Protein AF-A0A2E3W1J9-F1 (afdb_monomer_lite)

pLDDT: mean 79.52, std 17.75, range [41.16, 97.5]

Foldseek 3Di:
DDDDDDDPPPPPPPQPFDKWWWQDPVRDIATWIDRPPKIWGPQPPPVVSPFDFDPDQDDDPPDDSLQSRLVNRVWHWDFIDIVPDPGTFIWTDDPSTIIGSVSSVVSNVVVD

Secondary structure (DSSP, 8-state):
-----------------EEEEEE-TTS-EEEEEEETTEEEEGGGSSGGGT-PPPSS----TTS-HHHHHHHHTT-EEEEEEETT-SSEEEEEEETTEEEEHHHHHHHHHHH-

Sequence (112 aa):
MKWLKTFFILTLSAYKAFGGNLTLPDAKMVTIKVEGNKIFTKECKAPSNCFDFPKELKFYSYQSPLFSLCYQSGGTPKFVKIDGKKHKIEFCFKNNKGVDLETLMKAYKAYK

Structure (mmCIF, N/CA/C/O backbone):
data_AF-A0A2E3W1J9-F1
#
_entry.id   AF-A0A2E3W1J9-F1
#
loop_
_atom_site.group_PDB
_atom_site.id
_atom_site.type_symbol
_atom_site.label_atom_id
_atom_site.label_alt_id
_atom_site.label_comp_id
_atom_site.label_asym_id
_atom_site.label_entity_id
_atom_site.label_seq_id
_atom_site.pdbx_PDB_ins_code
_atom_site.Cartn_x
_atom_site.Cartn_y
_atom_site.Cartn_z
_atom_site.occupancy
_atom_site.B_iso_or_equiv
_atom_site.auth_seq_id
_atom_site.auth_comp_id
_atom_site.auth_asym_id
_atom_site.auth_atom_id
_atom_site.pdbx_PDB_model_num
ATOM 1 N N . MET A 1 1 ? -44.255 -44.144 6.333 1.00 41.16 1 MET A N 1
ATOM 2 C CA . MET A 1 1 ? -43.358 -43.607 5.284 1.00 41.16 1 MET A CA 1
ATOM 3 C C . MET A 1 1 ? -42.973 -42.183 5.662 1.00 41.16 1 MET A C 1
ATOM 5 O O . MET A 1 1 ? -43.852 -41.375 5.923 1.00 41.16 1 MET A O 1
ATOM 9 N N . LYS A 1 2 ? -41.668 -41.934 5.818 1.00 41.81 2 LYS A N 1
ATOM 10 C CA . LYS A 1 2 ? -41.060 -40.682 6.296 1.00 41.81 2 LYS A CA 1
ATOM 11 C C . LYS A 1 2 ? -41.161 -39.600 5.215 1.00 41.81 2 LYS A C 1
ATOM 13 O O . LYS A 1 2 ? -40.651 -39.816 4.124 1.00 41.81 2 LYS A O 1
ATOM 18 N N . TRP A 1 3 ? -41.750 -38.447 5.521 1.00 42.97 3 TRP A N 1
ATOM 19 C CA . TRP A 1 3 ? -41.624 -37.237 4.700 1.00 42.97 3 TRP A CA 1
ATOM 20 C C . TRP A 1 3 ? -40.919 -36.167 5.531 1.00 42.97 3 TRP A C 1
ATOM 22 O O . TRP A 1 3 ? -41.526 -35.466 6.338 1.00 42.97 3 TRP A O 1
ATOM 32 N N . LEU A 1 4 ? -39.596 -36.118 5.379 1.00 45.81 4 LEU A N 1
ATOM 33 C CA . LEU A 1 4 ? -38.731 -35.110 5.977 1.00 45.81 4 LEU A CA 1
ATOM 34 C C . LEU A 1 4 ? -38.882 -33.825 5.148 1.00 45.81 4 LEU A C 1
ATOM 36 O O . LEU A 1 4 ? -38.495 -33.788 3.983 1.00 45.81 4 LEU A O 1
ATOM 40 N N . LYS A 1 5 ? -39.479 -32.781 5.730 1.00 49.28 5 LYS A N 1
ATOM 41 C CA . LYS A 1 5 ? -39.513 -31.441 5.132 1.00 49.28 5 LYS A CA 1
ATOM 42 C C . LYS A 1 5 ? -38.133 -30.806 5.304 1.00 49.28 5 LYS A C 1
ATOM 44 O O . LYS A 1 5 ? -37.777 -30.389 6.403 1.00 49.28 5 LYS A O 1
ATOM 49 N N . THR A 1 6 ? -37.349 -30.761 4.234 1.00 55.62 6 THR A N 1
ATOM 50 C CA . THR A 1 6 ? -36.034 -30.113 4.216 1.00 55.62 6 THR A CA 1
ATOM 51 C C . THR A 1 6 ? -36.207 -28.597 4.311 1.00 55.62 6 THR A C 1
ATOM 53 O O . THR A 1 6 ? -36.651 -27.947 3.368 1.00 55.62 6 THR A O 1
ATOM 56 N N . PHE A 1 7 ? -35.872 -28.036 5.472 1.00 51.69 7 PHE A N 1
ATOM 57 C CA . PHE A 1 7 ? -35.746 -26.599 5.702 1.00 51.69 7 PHE A CA 1
ATOM 58 C C . PHE A 1 7 ? -34.486 -26.089 4.990 1.00 51.69 7 PHE A C 1
ATOM 60 O O . PHE A 1 7 ? -33.367 -26.344 5.431 1.00 51.69 7 PHE A O 1
ATOM 67 N N . PHE A 1 8 ? -34.658 -25.369 3.883 1.00 45.56 8 PHE A N 1
ATOM 68 C CA . PHE A 1 8 ? -33.572 -24.648 3.220 1.00 45.56 8 PHE A CA 1
ATOM 69 C C . PHE A 1 8 ? -33.406 -23.290 3.917 1.00 45.56 8 PHE A C 1
ATOM 71 O O . PHE A 1 8 ? -34.027 -22.297 3.543 1.00 45.56 8 PHE A O 1
ATOM 78 N N . ILE A 1 9 ? -32.613 -23.247 4.991 1.00 53.50 9 ILE A N 1
ATOM 79 C CA . ILE A 1 9 ? -32.230 -21.983 5.631 1.00 53.50 9 ILE A CA 1
ATOM 80 C C . ILE A 1 9 ? -31.126 -21.363 4.772 1.00 53.50 9 ILE A C 1
ATOM 82 O O . ILE A 1 9 ? -29.942 -21.645 4.936 1.00 53.50 9 ILE A O 1
ATOM 86 N N . LEU A 1 10 ? -31.533 -20.522 3.822 1.00 48.25 10 LEU A N 1
ATOM 87 C CA . LEU A 1 10 ? -30.655 -19.572 3.147 1.00 48.25 10 LEU A CA 1
ATOM 88 C C . LEU A 1 10 ? -30.203 -18.533 4.179 1.00 48.25 10 LEU A C 1
ATOM 90 O O . LEU A 1 10 ? -30.843 -17.499 4.368 1.00 48.25 10 LEU A O 1
ATOM 94 N N . THR A 1 11 ? -29.092 -18.795 4.863 1.00 53.56 11 THR A N 1
ATOM 95 C CA . THR A 1 11 ? -28.377 -17.744 5.586 1.00 53.56 11 THR A CA 1
ATOM 96 C C . THR A 1 11 ? -27.714 -16.840 4.550 1.00 53.56 11 THR A C 1
ATOM 98 O O . THR A 1 11 ? -26.556 -17.040 4.176 1.00 53.56 11 THR A O 1
ATOM 101 N N . LEU A 1 12 ? -28.456 -15.845 4.055 1.00 44.06 12 LEU A N 1
ATOM 102 C CA . LEU A 1 12 ? -27.856 -14.665 3.444 1.00 44.06 12 LEU A CA 1
ATOM 103 C C . LEU A 1 12 ? -27.022 -13.982 4.532 1.00 44.06 12 LEU A C 1
ATOM 105 O O . LEU A 1 12 ? -27.539 -13.217 5.345 1.00 44.06 12 LEU A O 1
ATOM 109 N N . SER A 1 13 ? -25.727 -14.290 4.572 1.00 44.00 13 SER A N 1
ATOM 110 C CA . SER A 1 13 ? -24.750 -13.524 5.337 1.00 44.00 13 SER A CA 1
ATOM 111 C C . SER A 1 13 ? -24.776 -12.089 4.826 1.00 44.00 13 SER A C 1
ATOM 113 O O . SER A 1 13 ? -24.158 -11.760 3.819 1.00 44.00 13 SER A O 1
ATOM 115 N N . ALA A 1 14 ? -25.529 -11.230 5.507 1.00 44.94 14 ALA A N 1
ATOM 116 C CA . ALA A 1 14 ? -25.483 -9.795 5.312 1.00 44.94 14 ALA A CA 1
ATOM 117 C C . ALA A 1 14 ? -24.100 -9.303 5.760 1.00 44.94 14 ALA A C 1
ATOM 119 O O . ALA A 1 14 ? -23.867 -9.019 6.936 1.00 44.94 14 ALA A O 1
ATOM 120 N N . TYR A 1 15 ? -23.155 -9.245 4.824 1.00 51.56 15 TYR A N 1
ATOM 121 C CA . TYR A 1 15 ? -21.845 -8.636 5.027 1.00 51.56 15 TYR A CA 1
ATOM 122 C C . TYR A 1 15 ? -22.068 -7.140 5.284 1.00 51.56 15 TYR A C 1
ATOM 124 O O . TYR A 1 15 ? -22.220 -6.344 4.357 1.00 51.56 15 TYR A O 1
ATOM 132 N N . LYS A 1 16 ? -22.153 -6.749 6.559 1.00 46.66 16 LYS A N 1
ATOM 133 C CA . LYS A 1 16 ? -22.165 -5.339 6.953 1.00 46.66 16 LYS A CA 1
ATOM 134 C C . LYS A 1 16 ? -20.813 -4.740 6.571 1.00 46.66 16 LYS A C 1
ATOM 136 O O . LYS A 1 16 ? -19.808 -5.009 7.223 1.00 46.66 16 LYS A O 1
ATOM 141 N N . ALA A 1 17 ? -20.793 -3.935 5.512 1.00 48.91 17 ALA A N 1
ATOM 142 C CA . ALA A 1 17 ? -19.686 -3.033 5.231 1.00 48.91 17 ALA A CA 1
ATOM 143 C C . ALA A 1 17 ? -19.575 -2.060 6.412 1.00 48.91 17 ALA A C 1
ATOM 145 O O . ALA A 1 17 ? -20.462 -1.233 6.630 1.00 48.91 17 ALA A O 1
ATOM 146 N N . PHE A 1 18 ? -18.527 -2.206 7.218 1.00 54.66 18 PHE A N 1
ATOM 147 C CA . PHE A 1 18 ? -18.287 -1.337 8.363 1.00 54.66 18 PHE A CA 1
ATOM 148 C C . PHE A 1 18 ? -17.504 -0.120 7.851 1.00 54.66 18 PHE A C 1
ATOM 150 O O . PHE A 1 18 ? -16.397 -0.247 7.326 1.00 54.66 18 PHE A O 1
ATOM 157 N N . GLY A 1 19 ? -18.108 1.067 7.919 1.00 56.75 19 GLY A N 1
ATOM 158 C CA . GLY A 1 19 ? -17.402 2.322 7.653 1.00 56.75 19 GLY A CA 1
ATOM 159 C C . GLY A 1 19 ? -16.531 2.692 8.852 1.00 56.75 19 GLY A C 1
ATOM 160 O O . GLY A 1 19 ? -16.947 2.487 9.990 1.00 56.75 19 GLY A O 1
ATOM 161 N N . GLY A 1 20 ? -15.331 3.219 8.611 1.00 62.44 20 GLY A N 1
ATOM 162 C CA . GLY A 1 20 ? -14.437 3.716 9.660 1.00 62.44 20 GLY A CA 1
ATOM 163 C C . GLY A 1 20 ? -13.753 5.011 9.228 1.00 62.44 20 GLY A C 1
ATOM 164 O O . GLY A 1 20 ? -13.654 5.305 8.038 1.00 62.44 20 GLY A O 1
ATOM 165 N N . ASN A 1 21 ? -13.268 5.800 10.181 1.00 63.78 21 ASN A N 1
ATOM 166 C CA . ASN A 1 21 ? -12.425 6.956 9.880 1.00 63.78 21 ASN A CA 1
ATOM 167 C C . ASN A 1 21 ? -10.953 6.581 10.103 1.00 63.78 21 ASN A C 1
ATOM 169 O O . ASN A 1 21 ? -10.622 5.868 11.055 1.00 63.78 21 ASN A O 1
ATOM 173 N N . LEU A 1 22 ? -10.071 7.023 9.199 1.00 61.66 22 LEU A N 1
ATOM 174 C CA . LEU A 1 22 ? -8.627 7.021 9.426 1.00 61.66 22 LEU A CA 1
ATOM 175 C C . LEU A 1 22 ? -8.183 8.410 9.851 1.00 61.66 22 LEU A C 1
ATOM 177 O O . LEU A 1 22 ? -8.349 9.378 9.105 1.00 61.66 22 LEU A O 1
ATOM 181 N N . THR A 1 23 ? -7.520 8.470 10.998 1.00 56.19 23 THR A N 1
ATOM 182 C CA . THR A 1 23 ? -6.785 9.659 11.417 1.00 56.19 23 THR A CA 1
ATOM 183 C C . THR A 1 23 ? -5.356 9.550 10.897 1.00 56.19 23 THR A C 1
ATOM 185 O O . THR A 1 23 ? -4.585 8.684 11.323 1.00 56.19 23 THR A O 1
ATOM 188 N N . LEU A 1 24 ? -5.002 10.408 9.937 1.00 59.41 24 LEU A N 1
ATOM 189 C CA . LEU A 1 24 ? -3.617 10.573 9.504 1.00 59.41 24 LEU A CA 1
ATOM 190 C C . LEU A 1 24 ? -2.807 11.319 10.579 1.00 59.41 24 LEU A C 1
ATOM 192 O O . LEU A 1 24 ? -3.372 12.164 11.272 1.00 59.41 24 LEU A O 1
ATOM 196 N N . PRO A 1 25 ? -1.482 11.078 10.677 1.00 51.41 25 PRO A N 1
ATOM 197 C CA . PRO A 1 25 ? -0.613 11.819 11.596 1.00 51.41 25 PRO A CA 1
ATOM 198 C C . PRO A 1 25 ? -0.683 13.345 11.400 1.00 51.41 25 PRO A C 1
ATOM 200 O O . PRO A 1 25 ? -0.519 14.088 12.357 1.00 51.41 25 PRO A O 1
ATOM 203 N N . ASP A 1 26 ? -0.998 13.795 10.179 1.00 57.22 26 ASP A N 1
ATOM 204 C CA . ASP A 1 26 ? -1.033 15.207 9.770 1.00 57.22 26 ASP A CA 1
ATOM 205 C C . ASP A 1 26 ? -2.457 15.816 9.809 1.00 57.22 26 ASP A C 1
ATOM 207 O O . ASP A 1 26 ? -2.812 16.662 8.990 1.00 57.22 26 ASP A O 1
ATOM 211 N N . ALA A 1 27 ? -3.307 15.350 10.730 1.00 51.19 27 ALA A N 1
ATOM 212 C CA . ALA A 1 27 ? -4.639 15.887 11.061 1.00 51.19 27 ALA A CA 1
ATOM 213 C C . ALA A 1 27 ? -5.730 15.872 9.963 1.00 51.19 27 ALA A C 1
ATOM 215 O O . ALA A 1 27 ? -6.875 16.234 10.239 1.00 51.19 27 ALA A O 1
ATOM 216 N N . LYS A 1 28 ? -5.455 15.400 8.739 1.00 59.47 28 LYS A N 1
ATOM 217 C CA . LYS A 1 28 ? -6.514 15.154 7.742 1.00 59.47 28 LYS A CA 1
ATOM 218 C C . LYS A 1 28 ? -7.203 13.817 8.014 1.00 59.47 28 LYS A C 1
ATOM 220 O O . LYS A 1 28 ? -6.604 12.756 7.842 1.00 59.47 28 LYS A O 1
ATOM 225 N N . MET A 1 29 ? -8.471 13.868 8.418 1.00 61.19 29 MET A N 1
ATOM 226 C CA . MET A 1 29 ? -9.318 12.677 8.477 1.00 61.19 29 MET A CA 1
ATOM 227 C C . MET A 1 29 ? -9.643 12.219 7.056 1.00 61.19 29 MET A C 1
ATOM 229 O O . MET A 1 29 ? -10.165 12.992 6.252 1.00 61.19 29 MET A O 1
ATOM 233 N N . VAL A 1 30 ? -9.332 10.963 6.746 1.00 70.75 30 VAL A N 1
ATOM 234 C CA . VAL A 1 30 ? -9.697 10.335 5.472 1.00 70.75 30 VAL A CA 1
ATOM 235 C C . VAL A 1 30 ? -10.724 9.253 5.767 1.00 70.75 30 VAL A C 1
ATOM 237 O O . VAL A 1 30 ? -10.484 8.353 6.574 1.00 70.75 30 VAL A O 1
ATOM 240 N N . THR A 1 31 ? -11.886 9.332 5.124 1.00 75.62 31 THR A N 1
ATOM 241 C CA . THR A 1 31 ? -12.921 8.308 5.273 1.00 75.62 31 THR A CA 1
ATOM 242 C C . THR A 1 31 ? -12.474 7.025 4.583 1.00 75.62 31 THR A C 1
ATOM 244 O O . THR A 1 31 ? -12.181 7.019 3.383 1.00 75.62 31 THR A O 1
ATOM 247 N N . ILE A 1 32 ? -12.464 5.923 5.329 1.00 79.31 32 ILE A N 1
ATOM 248 C CA . ILE A 1 32 ? -12.166 4.596 4.796 1.00 79.31 32 ILE A CA 1
ATOM 249 C C . ILE A 1 32 ? -13.368 3.669 4.887 1.00 79.31 32 ILE A C 1
ATOM 251 O O . ILE A 1 32 ? -14.280 3.818 5.701 1.00 79.31 32 ILE A O 1
ATOM 255 N N . LYS A 1 33 ? -13.347 2.660 4.032 1.00 80.69 33 LYS A N 1
ATOM 256 C CA . LYS A 1 33 ? -14.255 1.528 4.072 1.00 80.69 33 LYS A CA 1
ATOM 257 C C . LYS A 1 33 ? -13.486 0.296 4.500 1.00 80.69 33 LYS A C 1
ATOM 259 O O . LYS A 1 33 ? -12.375 0.057 4.023 1.00 80.69 33 LYS A O 1
ATOM 264 N N . VAL A 1 34 ? -14.101 -0.480 5.384 1.00 80.62 34 VAL A N 1
ATOM 265 C CA . VAL A 1 34 ? -13.627 -1.805 5.767 1.00 80.62 34 VAL A CA 1
ATOM 266 C C . VAL A 1 34 ? -14.592 -2.827 5.171 1.00 80.62 34 VAL A C 1
ATOM 268 O O . VAL A 1 34 ? -15.757 -2.910 5.564 1.00 80.62 34 VAL A O 1
ATOM 271 N N . GLU A 1 35 ? -14.110 -3.597 4.198 1.00 78.06 35 GLU A N 1
ATOM 272 C CA . GLU A 1 35 ? -14.859 -4.687 3.563 1.00 78.06 35 GLU A CA 1
ATOM 273 C C . GLU A 1 35 ? -14.105 -6.004 3.799 1.00 78.06 35 GLU A C 1
ATOM 275 O O . GLU A 1 35 ? -13.129 -6.330 3.115 1.00 78.06 35 GLU A O 1
ATOM 280 N N . GLY A 1 36 ? -14.529 -6.753 4.821 1.00 79.75 36 GLY A N 1
ATOM 281 C CA . GLY A 1 36 ? -13.809 -7.938 5.292 1.00 79.75 36 GLY A CA 1
ATOM 282 C C . GLY A 1 36 ? -12.408 -7.573 5.795 1.00 79.75 36 GLY A C 1
ATOM 283 O O . GLY A 1 36 ? -12.265 -6.792 6.732 1.00 79.75 36 GLY A O 1
ATOM 284 N N . ASN A 1 37 ? -11.376 -8.116 5.144 1.00 79.62 37 ASN A N 1
ATOM 285 C CA . ASN A 1 37 ? -9.969 -7.844 5.469 1.00 79.62 37 ASN A CA 1
ATOM 286 C C . ASN A 1 37 ? -9.365 -6.678 4.670 1.00 79.62 37 ASN A C 1
ATOM 288 O O . ASN A 1 37 ? -8.190 -6.374 4.859 1.00 79.62 37 ASN A O 1
A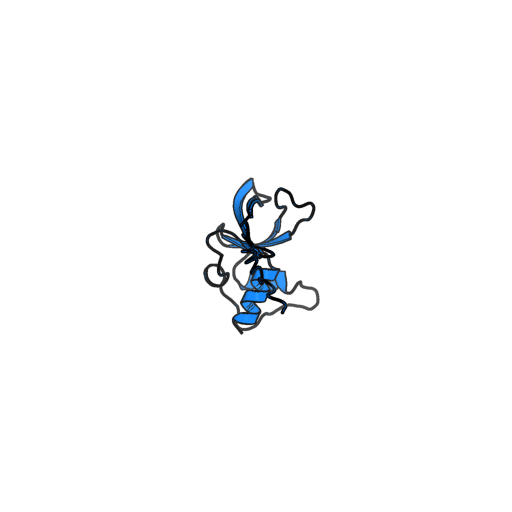TOM 292 N N . LYS A 1 38 ? -10.132 -6.056 3.766 1.00 84.06 38 LYS A N 1
ATOM 293 C CA . LYS A 1 38 ? -9.659 -4.959 2.914 1.00 84.06 38 LYS A CA 1
ATOM 294 C C . LYS A 1 38 ? -10.008 -3.618 3.531 1.00 84.06 38 LYS A C 1
ATO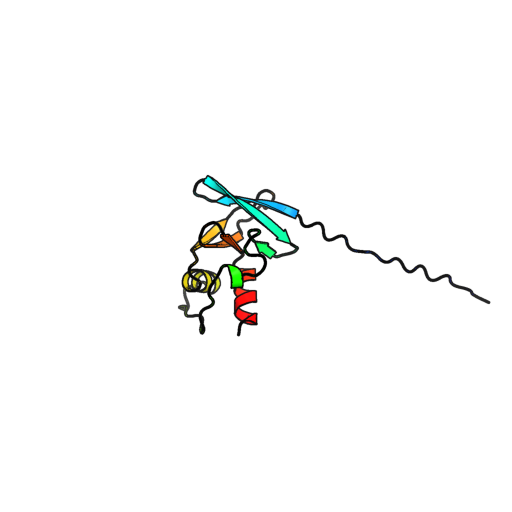M 296 O O . LYS A 1 38 ? -11.117 -3.436 4.042 1.00 84.06 38 LYS A O 1
ATOM 301 N N . ILE A 1 39 ? -9.079 -2.679 3.436 1.00 86.75 39 ILE A N 1
ATOM 302 C CA . ILE A 1 39 ? -9.219 -1.343 4.000 1.00 86.75 39 ILE A CA 1
ATOM 303 C C . ILE A 1 39 ? -8.782 -0.350 2.931 1.00 86.75 39 ILE A C 1
ATOM 305 O O . ILE A 1 39 ? -7.638 -0.366 2.488 1.00 86.75 39 ILE A O 1
ATOM 309 N N . PHE A 1 40 ? -9.698 0.506 2.490 1.00 88.69 40 PHE A N 1
ATOM 310 C CA . PHE A 1 40 ? -9.455 1.415 1.370 1.00 88.69 40 PHE A CA 1
ATOM 311 C C . PHE A 1 40 ? -10.290 2.689 1.474 1.00 88.69 40 PHE A C 1
ATOM 313 O O . PHE A 1 40 ? -11.340 2.708 2.115 1.00 88.69 40 PHE A O 1
ATOM 320 N N . THR A 1 41 ? -9.854 3.761 0.818 1.00 86.75 41 THR A N 1
ATOM 321 C CA . THR A 1 41 ? -10.699 4.942 0.584 1.00 86.75 41 THR A CA 1
ATOM 322 C C . THR A 1 41 ? -11.700 4.646 -0.527 1.00 86.75 41 THR A C 1
ATOM 324 O O . THR A 1 41 ? -11.430 3.822 -1.398 1.00 86.75 41 THR A O 1
ATOM 327 N N . LYS A 1 42 ? -12.868 5.300 -0.531 1.00 81.12 42 LYS A N 1
ATOM 328 C CA . LYS A 1 42 ? -13.979 4.994 -1.460 1.00 81.12 42 LYS A CA 1
ATOM 329 C C . LYS A 1 42 ? -13.541 4.937 -2.935 1.00 81.12 42 LYS A C 1
ATOM 331 O O . LYS A 1 42 ? -14.063 4.120 -3.690 1.00 81.12 42 LYS A O 1
ATOM 336 N N . GLU A 1 43 ? -12.581 5.770 -3.317 1.00 82.69 43 GLU A N 1
ATOM 337 C CA . GLU A 1 43 ? -12.013 5.888 -4.662 1.00 82.69 43 GLU A CA 1
ATOM 338 C C . GLU A 1 43 ? -11.099 4.710 -5.045 1.00 82.69 43 GLU A C 1
ATOM 340 O O . GLU A 1 43 ? -10.925 4.446 -6.231 1.00 82.69 43 GLU A O 1
ATOM 345 N N . CYS A 1 44 ? -10.548 3.982 -4.067 1.00 86.56 44 CYS A N 1
ATOM 346 C CA . CYS A 1 44 ? -9.584 2.892 -4.265 1.00 86.56 44 CYS A CA 1
ATOM 347 C C . CYS A 1 44 ? -10.163 1.496 -4.044 1.00 86.56 44 CYS A C 1
ATOM 349 O O . CYS A 1 44 ? -9.427 0.577 -3.684 1.00 86.56 44 CYS A O 1
ATOM 351 N N . LYS A 1 45 ? -11.466 1.297 -4.289 1.00 83.81 45 LYS A N 1
ATOM 352 C CA . LYS A 1 45 ? -12.064 -0.051 -4.242 1.00 83.81 45 LYS A CA 1
ATOM 353 C C . LYS A 1 45 ? -11.297 -1.045 -5.129 1.00 83.81 45 LYS A C 1
ATOM 355 O O . LYS A 1 45 ? -11.097 -2.193 -4.739 1.00 83.81 45 LYS A O 1
ATOM 360 N N . ALA A 1 46 ? -10.852 -0.586 -6.299 1.00 86.69 46 ALA A N 1
ATOM 361 C CA . ALA A 1 46 ? -9.850 -1.258 -7.115 1.00 86.69 46 ALA A CA 1
ATOM 362 C C . ALA A 1 46 ? -8.523 -0.484 -6.994 1.00 86.69 46 ALA A C 1
ATOM 364 O O . ALA A 1 46 ? -8.474 0.672 -7.420 1.00 86.69 46 ALA A O 1
ATOM 365 N N . PRO A 1 47 ? -7.451 -1.074 -6.428 1.00 88.94 47 PRO A N 1
ATOM 366 C CA . PRO A 1 47 ? -6.183 -0.368 -6.236 1.00 88.94 47 PRO A CA 1
ATOM 367 C C . PRO A 1 47 ? -5.564 0.176 -7.530 1.00 88.94 47 PRO A C 1
ATOM 369 O O . PRO A 1 47 ? -4.979 1.254 -7.506 1.00 88.94 47 PRO A O 1
ATOM 372 N N . SER A 1 48 ? -5.774 -0.497 -8.664 1.00 88.06 48 SER A N 1
ATOM 373 C CA . SER A 1 48 ? -5.340 -0.046 -9.996 1.00 88.06 48 SER A CA 1
ATOM 374 C C . SER A 1 48 ? -5.935 1.300 -10.426 1.00 88.06 48 SER A C 1
ATOM 376 O O . SER A 1 48 ? -5.376 1.970 -11.281 1.00 88.06 48 SER A O 1
ATOM 378 N N . ASN A 1 49 ? -7.055 1.729 -9.835 1.00 88.94 49 ASN A N 1
ATOM 379 C CA . ASN A 1 49 ? -7.655 3.037 -10.128 1.00 88.94 49 ASN A CA 1
ATOM 380 C C . ASN A 1 49 ? -6.947 4.185 -9.390 1.00 88.94 49 ASN A C 1
ATOM 382 O O . ASN A 1 49 ? -7.216 5.360 -9.644 1.00 88.94 49 ASN A O 1
ATOM 386 N N . CYS A 1 50 ? -6.098 3.848 -8.422 1.00 90.88 50 CYS A N 1
ATOM 387 C CA . CYS A 1 50 ? -5.401 4.803 -7.572 1.00 90.88 50 CYS A CA 1
ATOM 388 C C . CYS A 1 50 ? -3.887 4.740 -7.735 1.00 90.88 50 CYS A C 1
ATOM 390 O O . CYS A 1 50 ? -3.216 5.750 -7.535 1.00 90.88 50 CYS A O 1
ATOM 392 N N . PHE A 1 51 ? -3.354 3.571 -8.069 1.00 93.88 51 PHE A N 1
ATOM 393 C CA . PHE A 1 51 ? -1.936 3.261 -8.036 1.00 93.88 51 PHE A CA 1
ATOM 394 C C . PHE A 1 51 ? -1.501 2.664 -9.368 1.00 93.88 51 PHE A C 1
ATOM 396 O O . PHE A 1 51 ? -2.204 1.834 -9.940 1.00 93.88 51 PHE A O 1
ATOM 403 N N . ASP A 1 52 ? -0.323 3.076 -9.823 1.00 93.62 52 ASP A N 1
ATOM 404 C CA . ASP A 1 52 ? 0.273 2.593 -11.065 1.00 93.62 52 ASP A CA 1
ATOM 405 C C . ASP A 1 52 ? 1.224 1.454 -10.716 1.00 93.62 52 ASP A C 1
ATOM 407 O O . ASP A 1 52 ? 2.147 1.649 -9.931 1.00 93.62 52 ASP A O 1
ATOM 411 N N . PHE A 1 53 ? 1.012 0.251 -11.245 1.00 95.19 53 PHE A N 1
ATOM 412 C CA . PHE A 1 53 ? 1.848 -0.882 -10.856 1.00 95.19 53 PHE A CA 1
ATOM 413 C C . PHE A 1 53 ? 3.148 -0.952 -11.663 1.00 95.19 53 PHE A C 1
ATOM 415 O O . PHE A 1 53 ? 3.111 -0.897 -12.897 1.00 95.19 53 PHE A O 1
ATOM 422 N N . PRO A 1 54 ? 4.310 -1.127 -11.002 1.00 94.75 54 PRO A N 1
ATOM 423 C CA . PRO A 1 54 ? 5.561 -1.330 -11.716 1.00 94.75 54 PRO A CA 1
ATOM 424 C C . PRO A 1 54 ? 5.527 -2.679 -12.445 1.00 94.75 54 PRO A C 1
ATOM 426 O O . PRO A 1 54 ? 5.006 -3.658 -11.919 1.00 94.75 54 PRO A O 1
ATOM 429 N N . LYS A 1 55 ? 6.136 -2.782 -13.633 1.00 94.56 55 LYS A N 1
ATOM 430 C CA . LYS A 1 55 ? 6.263 -4.078 -14.337 1.00 94.56 55 LYS A CA 1
ATOM 431 C C . LYS A 1 55 ? 7.004 -5.114 -13.485 1.00 94.56 55 LYS A C 1
ATOM 433 O O . LYS A 1 55 ? 6.628 -6.280 -13.423 1.00 94.56 55 LYS A O 1
ATOM 438 N N . GLU A 1 56 ? 8.024 -4.668 -12.760 1.00 95.25 56 GLU A N 1
ATOM 439 C CA . GLU A 1 56 ? 8.809 -5.482 -11.839 1.00 95.25 56 GLU A CA 1
ATOM 440 C C . GLU A 1 56 ? 9.003 -4.740 -10.524 1.00 95.25 56 GLU A C 1
ATOM 442 O O . GLU A 1 56 ? 9.399 -3.576 -10.514 1.00 95.25 56 GLU A O 1
ATOM 447 N N . LEU A 1 57 ? 8.715 -5.420 -9.416 1.00 95.94 57 LEU A N 1
ATOM 448 C CA . LEU A 1 57 ? 8.908 -4.880 -8.083 1.00 95.94 57 LEU A CA 1
ATOM 449 C C . LEU A 1 57 ? 10.390 -4.963 -7.713 1.00 95.94 57 LEU A C 1
ATOM 451 O O . LEU A 1 57 ? 10.924 -6.059 -7.548 1.00 95.94 57 LEU A O 1
ATOM 455 N N . LYS A 1 58 ? 11.036 -3.808 -7.547 1.00 95.75 58 LYS A N 1
ATOM 456 C CA . LYS A 1 58 ? 12.442 -3.721 -7.131 1.00 95.75 58 LYS A CA 1
ATOM 457 C C . LYS A 1 58 ? 12.542 -3.417 -5.639 1.00 95.75 58 LYS A C 1
ATOM 459 O O . LYS A 1 58 ? 11.892 -2.495 -5.156 1.00 95.75 58 LYS A O 1
ATOM 464 N N . PHE A 1 59 ? 13.341 -4.170 -4.897 1.00 96.00 59 PHE A N 1
ATOM 465 C CA . PHE A 1 59 ? 13.608 -3.906 -3.482 1.00 96.00 59 PHE A CA 1
ATOM 466 C C . PHE A 1 59 ? 14.916 -4.571 -3.062 1.00 96.00 59 PHE A C 1
ATOM 468 O O . PHE A 1 59 ? 15.320 -5.579 -3.641 1.00 96.00 59 PHE A O 1
ATOM 475 N N . TYR A 1 60 ? 15.577 -3.997 -2.060 1.00 93.31 60 TYR A N 1
ATOM 476 C CA . TYR A 1 60 ? 16.746 -4.611 -1.434 1.00 93.31 60 TYR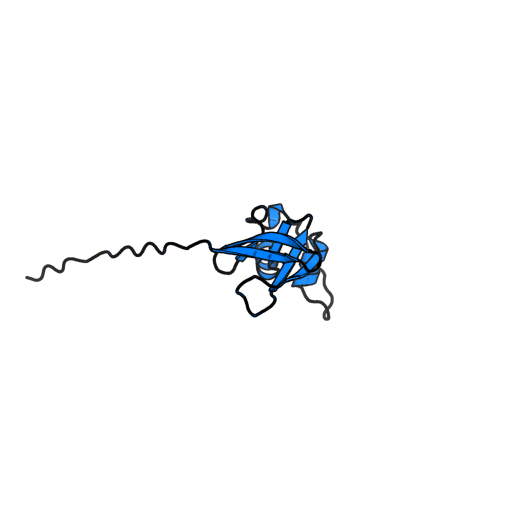 A CA 1
ATOM 477 C C . TYR A 1 60 ? 16.327 -5.585 -0.328 1.00 93.31 60 TYR A C 1
ATOM 479 O O . TYR A 1 60 ? 15.226 -5.490 0.209 1.00 93.31 60 TYR A O 1
ATOM 487 N N . SER A 1 61 ? 17.225 -6.491 0.064 1.00 92.62 61 SER A N 1
ATOM 488 C CA . SER A 1 61 ? 16.969 -7.510 1.096 1.00 92.62 61 SER A CA 1
ATOM 489 C C . SER A 1 61 ? 16.575 -6.936 2.462 1.00 92.62 61 SER A C 1
ATOM 491 O O . SER A 1 61 ? 15.857 -7.585 3.215 1.00 92.62 61 SER A O 1
ATOM 493 N N . TYR A 1 62 ? 17.014 -5.716 2.775 1.00 92.38 62 TYR A N 1
ATOM 494 C CA . TYR A 1 62 ? 16.703 -5.017 4.024 1.00 92.38 62 TYR A CA 1
ATOM 495 C C . TYR A 1 62 ? 15.431 -4.152 3.950 1.00 92.38 62 TYR A C 1
ATOM 497 O O . TYR A 1 62 ? 15.098 -3.468 4.916 1.00 92.38 62 TYR A O 1
ATOM 505 N N . GLN A 1 63 ? 14.727 -4.133 2.813 1.00 92.44 63 GLN A N 1
ATOM 506 C CA . GLN A 1 63 ? 13.519 -3.330 2.617 1.00 92.44 63 GLN A CA 1
ATOM 507 C C . GLN A 1 63 ? 12.256 -4.191 2.658 1.00 92.44 63 GLN A C 1
ATOM 509 O O . GLN A 1 63 ? 12.221 -5.296 2.122 1.00 92.44 63 GLN A O 1
ATOM 514 N N . SER A 1 64 ? 11.180 -3.644 3.230 1.00 94.56 64 SER A N 1
ATOM 515 C CA . SER A 1 64 ? 9.856 -4.264 3.146 1.00 94.56 64 SER A CA 1
ATOM 516 C C . SER A 1 64 ? 9.339 -4.210 1.700 1.00 94.56 64 SER A C 1
ATOM 518 O O . SER A 1 64 ? 9.166 -3.107 1.166 1.00 94.56 64 SER A O 1
ATOM 520 N N . PRO A 1 65 ? 9.013 -5.357 1.066 1.00 96.00 65 PRO A N 1
ATOM 521 C CA . PRO A 1 65 ? 8.454 -5.381 -0.287 1.00 96.00 65 PRO A CA 1
ATOM 522 C C . PRO A 1 65 ? 7.156 -4.575 -0.408 1.00 96.00 65 PRO A C 1
ATOM 524 O O . PRO A 1 65 ? 6.883 -3.983 -1.450 1.00 96.00 65 PRO A O 1
ATOM 527 N N . LEU A 1 66 ? 6.366 -4.526 0.669 1.00 96.81 66 LEU A N 1
ATOM 528 C CA . LEU A 1 66 ? 5.119 -3.769 0.752 1.00 96.81 66 LEU A CA 1
ATOM 529 C C . LEU A 1 66 ? 5.364 -2.259 0.646 1.00 96.81 66 LEU A C 1
ATOM 531 O O . LEU A 1 66 ? 4.686 -1.558 -0.109 1.00 96.81 66 LEU A O 1
ATOM 535 N N . PHE A 1 67 ? 6.369 -1.761 1.368 1.00 96.69 67 PHE A N 1
ATOM 536 C CA . PHE A 1 67 ? 6.743 -0.348 1.340 1.00 96.69 67 PHE A CA 1
ATOM 537 C C . PHE A 1 67 ? 7.337 0.014 -0.017 1.00 96.69 67 PHE A C 1
ATOM 539 O O . PHE A 1 67 ? 6.928 1.008 -0.619 1.00 96.69 67 PHE A O 1
ATOM 546 N N . SER A 1 68 ? 8.237 -0.825 -0.536 1.00 97.50 68 SER A N 1
ATOM 547 C CA . SER A 1 68 ? 8.840 -0.633 -1.856 1.00 97.50 68 SER A CA 1
ATOM 548 C C . SER A 1 68 ? 7.798 -0.610 -2.971 1.00 97.50 68 SER A C 1
ATOM 550 O O . SER A 1 68 ? 7.911 0.217 -3.878 1.00 97.50 68 SER A O 1
ATOM 552 N N . LEU A 1 69 ? 6.764 -1.457 -2.895 1.00 97.50 69 LEU A N 1
ATOM 553 C CA . LEU A 1 69 ? 5.647 -1.434 -3.838 1.00 97.50 69 LEU A CA 1
ATOM 554 C C . LEU A 1 69 ? 4.870 -0.120 -3.746 1.00 97.50 69 LEU A C 1
ATOM 556 O O . LEU A 1 69 ? 4.585 0.481 -4.779 1.00 97.50 69 LEU A O 1
ATOM 560 N N . CYS A 1 70 ? 4.546 0.347 -2.538 1.00 97.31 70 CYS A N 1
ATOM 561 C CA . CYS A 1 70 ? 3.825 1.607 -2.371 1.00 97.31 70 CYS A CA 1
ATOM 562 C C . CYS A 1 70 ? 4.600 2.795 -2.961 1.00 97.31 70 CYS A C 1
ATOM 564 O O . CYS A 1 70 ? 4.025 3.560 -3.737 1.00 97.31 70 CYS A O 1
ATOM 566 N N . TYR A 1 71 ? 5.904 2.903 -2.678 1.00 96.69 71 TYR A N 1
ATOM 567 C CA . TYR A 1 71 ? 6.756 3.947 -3.258 1.00 96.69 71 TYR A CA 1
ATOM 568 C C . TYR A 1 71 ? 6.798 3.876 -4.787 1.00 96.69 71 TYR A C 1
ATOM 570 O O . TYR A 1 71 ? 6.557 4.876 -5.461 1.00 96.69 71 TYR A O 1
ATOM 578 N N . GLN A 1 72 ? 7.042 2.689 -5.347 1.00 97.12 72 GLN A N 1
ATOM 579 C CA . GLN A 1 72 ? 7.089 2.504 -6.803 1.00 97.12 72 GLN A CA 1
ATOM 580 C C . GLN A 1 72 ? 5.733 2.686 -7.484 1.00 97.12 72 GLN A C 1
ATOM 582 O O . GLN A 1 72 ? 5.703 2.960 -8.678 1.00 97.12 72 GLN A O 1
ATOM 587 N N . SER A 1 73 ? 4.630 2.596 -6.736 1.00 95.56 73 SER A N 1
ATOM 588 C CA . SER A 1 73 ? 3.286 2.873 -7.253 1.00 95.56 73 SER A CA 1
ATOM 589 C C . SER A 1 73 ? 2.875 4.352 -7.154 1.00 95.56 73 SER A C 1
ATOM 591 O O . SER A 1 73 ? 1.707 4.715 -7.355 1.00 95.56 73 SER A O 1
ATOM 593 N N . GLY A 1 74 ? 3.837 5.222 -6.820 1.00 94.56 74 GLY A N 1
ATOM 594 C CA . GLY A 1 74 ? 3.655 6.665 -6.661 1.00 94.56 74 GLY A CA 1
ATOM 595 C C . GLY A 1 74 ? 2.965 7.061 -5.355 1.00 94.56 74 GLY A C 1
ATOM 596 O O . GLY A 1 74 ? 2.436 8.167 -5.257 1.00 94.56 74 GLY A O 1
ATOM 597 N N . GLY A 1 75 ? 2.902 6.150 -4.384 1.00 94.56 75 GLY A N 1
ATOM 598 C CA . GLY A 1 75 ? 2.322 6.390 -3.072 1.00 94.56 75 GLY A CA 1
ATOM 599 C C . GLY A 1 75 ? 3.366 6.614 -1.980 1.00 94.56 75 GLY A C 1
ATOM 600 O O . GLY A 1 75 ? 4.574 6.539 -2.187 1.00 94.56 75 GLY A O 1
ATOM 601 N N . THR A 1 76 ? 2.877 6.892 -0.778 1.00 94.56 76 THR A N 1
ATOM 602 C CA . THR A 1 76 ? 3.670 7.009 0.447 1.00 94.56 76 THR A CA 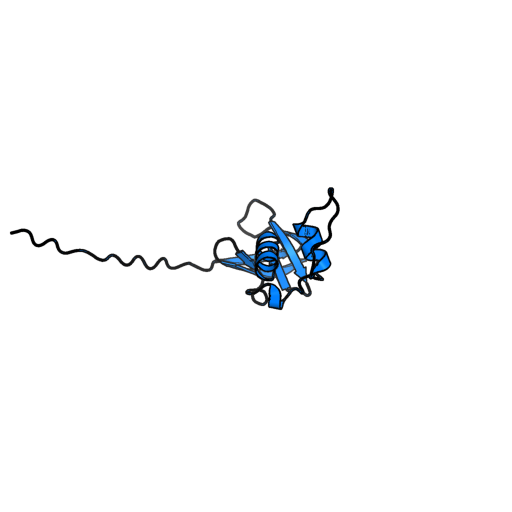1
ATOM 603 C C . THR A 1 76 ? 3.134 6.021 1.483 1.00 94.56 76 THR A C 1
ATOM 605 O O . THR A 1 76 ? 1.960 6.130 1.859 1.00 94.56 76 THR A O 1
ATOM 608 N N . PRO A 1 77 ? 3.945 5.056 1.952 1.00 94.56 77 PRO A N 1
ATOM 609 C CA . PRO A 1 77 ? 3.530 4.124 2.987 1.00 94.56 77 PRO A CA 1
ATOM 610 C C . PRO A 1 77 ? 3.515 4.827 4.349 1.00 94.56 77 PRO A C 1
ATOM 612 O O . PRO A 1 77 ? 4.422 5.590 4.686 1.00 94.56 77 PRO A O 1
ATOM 615 N N . LYS A 1 78 ? 2.476 4.578 5.146 1.00 91.19 78 LYS A N 1
ATOM 616 C CA . LYS A 1 78 ? 2.323 5.091 6.512 1.00 91.19 78 LYS A CA 1
ATOM 617 C C . LYS A 1 78 ? 1.737 4.008 7.416 1.00 91.19 78 LYS A C 1
ATOM 619 O O . LYS A 1 78 ? 0.880 3.233 6.998 1.00 91.19 78 LYS A O 1
ATOM 624 N N . PHE A 1 79 ? 2.145 4.006 8.682 1.00 89.69 79 PHE A N 1
ATOM 625 C CA . PHE A 1 79 ? 1.447 3.258 9.725 1.00 89.69 79 PHE A CA 1
ATOM 626 C C . PHE A 1 79 ? 0.294 4.103 10.260 1.00 89.69 79 PHE A C 1
ATOM 628 O O . PHE A 1 79 ? 0.525 5.181 10.812 1.00 89.69 79 PHE A O 1
ATOM 635 N N . VAL A 1 80 ? -0.937 3.620 10.131 1.00 84.56 80 VAL A N 1
ATOM 636 C CA . VAL A 1 80 ? -2.137 4.354 10.554 1.00 84.56 80 VAL A CA 1
ATOM 637 C C . VAL A 1 80 ? -2.915 3.593 11.613 1.00 84.56 80 VAL A C 1
ATOM 639 O O . VAL A 1 80 ? -2.955 2.363 11.621 1.00 84.56 80 VAL A O 1
ATOM 642 N N . LYS A 1 81 ? -3.538 4.334 12.529 1.00 82.94 81 LYS A N 1
ATOM 643 C CA . LYS A 1 81 ? -4.451 3.780 13.527 1.00 82.94 81 LYS A CA 1
ATOM 644 C C . LYS A 1 81 ? -5.877 3.934 13.004 1.00 82.94 81 LYS A C 1
ATOM 646 O O . LYS A 1 81 ? -6.265 5.027 12.607 1.00 82.94 81 LYS A O 1
ATOM 651 N N . ILE A 1 82 ? -6.629 2.839 12.993 1.00 77.88 82 ILE A N 1
ATOM 652 C CA . ILE A 1 82 ? -8.062 2.865 12.686 1.00 77.88 82 ILE A CA 1
ATOM 653 C C . ILE A 1 82 ? -8.822 2.955 13.999 1.00 77.88 82 ILE A C 1
ATOM 655 O O . ILE A 1 82 ? -8.520 2.203 14.931 1.00 77.88 82 ILE A O 1
ATOM 659 N N . ASP A 1 83 ? -9.821 3.828 14.057 1.00 73.19 83 ASP A N 1
ATOM 660 C CA . ASP A 1 83 ? -10.714 3.909 15.208 1.00 73.19 83 ASP A CA 1
ATOM 661 C C . ASP A 1 83 ? -11.383 2.551 15.467 1.00 73.19 83 ASP A C 1
ATOM 663 O O . ASP A 1 83 ? -11.918 1.904 14.568 1.00 73.19 83 ASP A O 1
ATOM 667 N N . GLY A 1 84 ? -11.293 2.075 16.708 1.00 73.94 84 GLY A N 1
ATOM 668 C CA . GLY A 1 84 ? -11.772 0.745 17.094 1.00 73.94 84 GLY A CA 1
ATOM 669 C C . GLY A 1 84 ? -10.783 -0.406 16.861 1.00 73.94 84 GLY A C 1
ATOM 670 O O . GLY A 1 84 ? -11.055 -1.519 17.310 1.00 73.94 84 GLY A O 1
ATOM 671 N N . LYS A 1 85 ? -9.611 -0.179 16.244 1.00 72.19 85 LYS A N 1
ATOM 672 C CA . LYS A 1 85 ? -8.519 -1.172 16.202 1.00 72.19 85 LYS A CA 1
ATOM 673 C C . LYS A 1 85 ? -7.385 -0.799 17.157 1.00 72.19 85 LYS A C 1
ATOM 675 O O . LYS A 1 85 ? -6.888 0.325 17.173 1.00 72.19 85 LYS A O 1
ATOM 680 N N . LYS A 1 86 ? -6.933 -1.785 17.941 1.00 74.62 86 LYS A N 1
ATOM 681 C CA . LYS A 1 86 ? -5.814 -1.628 18.890 1.00 74.62 86 LYS A CA 1
ATOM 682 C C . LYS A 1 86 ? -4.464 -1.464 18.181 1.00 74.62 86 LYS A C 1
ATOM 684 O O . LYS A 1 86 ? -3.594 -0.756 18.678 1.00 74.62 86 LYS A O 1
ATOM 689 N N . HIS A 1 87 ? -4.300 -2.100 17.023 1.00 80.31 87 HIS A N 1
ATOM 690 C CA . HIS A 1 87 ? -3.043 -2.136 16.278 1.00 80.31 87 HIS A CA 1
ATOM 691 C C . HIS A 1 87 ? -3.030 -1.129 15.127 1.00 80.31 87 HIS A C 1
ATOM 693 O O . HIS A 1 87 ? -4.059 -0.875 14.495 1.00 80.31 87 HIS A O 1
ATOM 699 N N . LYS A 1 88 ? -1.842 -0.577 14.851 1.00 84.25 88 LYS A N 1
ATOM 700 C CA . LYS A 1 88 ? -1.592 0.180 13.623 1.00 84.25 88 LYS A CA 1
ATOM 701 C C . LYS A 1 88 ? -1.590 -0.782 12.438 1.00 84.25 88 LYS A C 1
ATOM 703 O O . LYS A 1 88 ? -1.151 -1.922 12.571 1.00 84.25 88 LYS A O 1
ATOM 708 N N . ILE A 1 89 ? -2.062 -0.309 11.297 1.00 87.38 89 ILE A N 1
ATOM 709 C CA . ILE A 1 89 ? -2.000 -1.022 10.024 1.00 87.38 89 ILE A CA 1
ATOM 710 C C . ILE A 1 89 ? -1.068 -0.286 9.065 1.00 87.38 89 ILE A C 1
ATOM 712 O O . ILE A 1 89 ? -0.882 0.927 9.176 1.00 87.38 89 ILE A O 1
ATOM 716 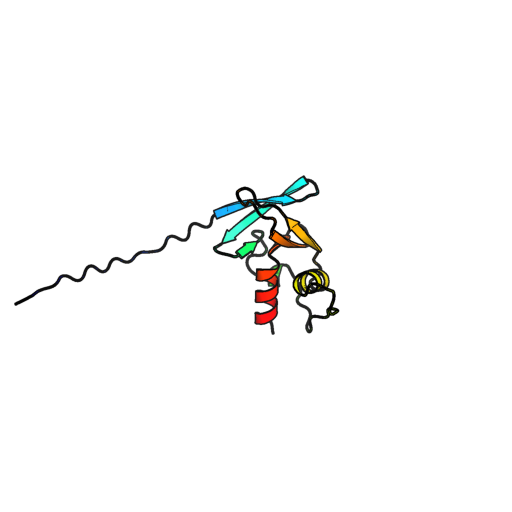N N . GLU A 1 90 ? -0.506 -1.013 8.111 1.00 92.38 90 GLU A N 1
ATOM 717 C CA . GLU A 1 90 ? 0.307 -0.440 7.045 1.00 92.38 90 GLU A CA 1
ATOM 718 C C . GLU A 1 90 ? -0.587 -0.010 5.882 1.00 92.38 90 GLU A C 1
ATOM 720 O O . GLU A 1 90 ? -1.404 -0.793 5.390 1.00 92.38 90 GLU A O 1
ATOM 725 N N . PHE A 1 91 ? -0.446 1.234 5.433 1.00 92.19 91 PHE A N 1
ATOM 726 C CA . PHE A 1 91 ? -1.336 1.827 4.440 1.00 92.19 91 PHE A CA 1
ATOM 727 C C . PHE A 1 91 ? -0.558 2.637 3.407 1.00 92.19 91 PHE A C 1
ATOM 729 O O . PHE A 1 91 ? 0.357 3.376 3.763 1.00 92.19 91 PHE A O 1
ATOM 736 N N . CYS A 1 92 ? -0.929 2.524 2.133 1.00 94.88 92 CYS A N 1
ATOM 737 C CA . CYS A 1 92 ? -0.380 3.334 1.051 1.00 94.88 92 CYS A CA 1
ATOM 738 C C . CYS A 1 92 ? -1.293 4.523 0.766 1.00 94.88 92 CYS A C 1
ATOM 740 O O . CYS A 1 92 ? -2.487 4.330 0.533 1.00 94.88 92 CYS A O 1
ATOM 742 N N . PHE A 1 93 ? -0.736 5.735 0.724 1.00 92.25 93 PHE A N 1
ATOM 743 C CA . PHE A 1 93 ? -1.467 6.954 0.372 1.00 92.25 93 PHE A CA 1
ATOM 744 C C . PHE A 1 93 ? -0.949 7.599 -0.912 1.00 92.25 93 PHE A C 1
ATOM 746 O O . PHE A 1 93 ? 0.256 7.738 -1.092 1.00 92.25 93 PHE A O 1
ATOM 753 N N . LYS A 1 94 ? -1.862 8.078 -1.759 1.00 91.00 94 LYS A N 1
ATOM 754 C CA . LYS A 1 94 ? -1.582 8.926 -2.927 1.00 91.00 94 LYS A CA 1
ATOM 755 C C . LYS A 1 94 ? -2.746 9.900 -3.112 1.00 91.00 94 LYS A C 1
ATOM 757 O O . LYS A 1 94 ? -3.881 9.476 -3.309 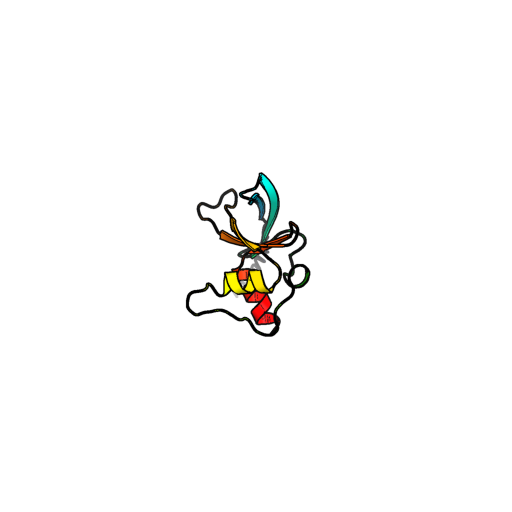1.00 91.00 94 LYS A O 1
ATOM 762 N N . ASN A 1 95 ? -2.490 11.206 -3.025 1.00 87.06 95 ASN A N 1
ATOM 763 C CA . ASN A 1 95 ? -3.487 12.268 -3.258 1.00 87.06 95 ASN A CA 1
ATOM 764 C C . ASN A 1 95 ? -4.798 12.118 -2.449 1.00 87.06 95 ASN A C 1
ATOM 766 O O . ASN A 1 95 ? -5.885 12.163 -3.019 1.00 87.06 95 ASN A O 1
ATOM 770 N N . ASN A 1 96 ? -4.708 11.919 -1.126 1.00 81.81 96 ASN A N 1
ATOM 771 C CA . ASN A 1 96 ? -5.834 11.633 -0.208 1.00 81.81 96 ASN A CA 1
ATOM 772 C C . ASN A 1 96 ? -6.576 10.309 -0.454 1.00 81.81 96 ASN A C 1
ATOM 774 O O . ASN A 1 96 ? -7.537 10.006 0.249 1.00 81.81 96 ASN A O 1
ATOM 778 N N . LYS A 1 97 ? -6.127 9.507 -1.416 1.00 87.75 97 LYS A N 1
ATOM 779 C CA . LYS A 1 97 ? -6.643 8.168 -1.669 1.00 87.75 97 LYS A CA 1
ATOM 780 C C . LYS A 1 97 ? -5.690 7.140 -1.076 1.00 87.75 97 LYS A C 1
ATOM 782 O O . LYS A 1 97 ? -4.494 7.413 -0.944 1.00 87.75 97 LYS A O 1
ATOM 787 N N . GLY A 1 98 ? -6.187 5.963 -0.725 1.00 90.94 98 GLY A N 1
ATOM 788 C CA . GLY A 1 98 ? -5.300 4.930 -0.213 1.00 90.94 98 GLY A CA 1
ATOM 789 C C . GLY A 1 98 ? -5.930 3.577 0.047 1.00 90.94 98 GLY A C 1
ATOM 790 O O . GLY A 1 98 ? -7.148 3.405 -0.011 1.00 90.94 98 GLY A O 1
ATOM 791 N N . VAL A 1 99 ? -5.061 2.610 0.307 1.00 93.62 99 VAL A N 1
ATOM 792 C CA . VAL A 1 99 ? -5.398 1.207 0.548 1.00 93.62 99 VAL A CA 1
ATOM 793 C C . VAL A 1 99 ? -4.368 0.582 1.487 1.00 93.62 99 VAL A C 1
ATOM 795 O O . VAL A 1 99 ? -3.214 1.015 1.510 1.00 93.62 99 VAL A O 1
ATOM 798 N N . ASP A 1 100 ? -4.755 -0.432 2.259 1.00 93.56 100 ASP A N 1
ATOM 799 C CA . ASP A 1 100 ? -3.799 -1.208 3.048 1.00 93.56 100 ASP A CA 1
ATOM 800 C C . ASP A 1 100 ? -2.751 -1.895 2.153 1.00 93.56 100 ASP A C 1
ATOM 802 O O . ASP A 1 100 ? -3.038 -2.293 1.017 1.00 93.56 100 ASP A O 1
ATOM 806 N N . LEU A 1 101 ? -1.514 -2.006 2.649 1.00 95.50 101 LEU A N 1
ATOM 807 C CA . LEU A 1 101 ? -0.400 -2.503 1.833 1.00 95.50 101 LEU A CA 1
ATOM 808 C C . LEU A 1 101 ? -0.579 -3.959 1.388 1.00 95.50 101 LEU A C 1
ATOM 810 O O . LEU A 1 101 ? -0.174 -4.314 0.281 1.00 95.50 101 LEU A O 1
ATOM 814 N N . GLU A 1 102 ? -1.226 -4.787 2.205 1.00 94.38 102 GLU A N 1
ATOM 815 C CA . GLU A 1 102 ? -1.535 -6.180 1.871 1.00 94.38 102 GLU A CA 1
ATOM 816 C C . GLU A 1 102 ? -2.483 -6.274 0.668 1.00 94.38 102 GLU A C 1
ATOM 818 O O . GLU A 1 102 ? -2.264 -7.052 -0.267 1.00 94.38 102 GLU A O 1
ATOM 823 N N . THR A 1 103 ? -3.526 -5.447 0.642 1.00 94.50 103 THR A N 1
ATOM 824 C CA . THR A 1 103 ? -4.451 -5.354 -0.490 1.00 94.50 103 THR A CA 1
ATOM 825 C C . THR A 1 103 ? -3.756 -4.802 -1.737 1.00 94.50 103 THR A C 1
ATOM 827 O O . THR A 1 103 ? -3.997 -5.321 -2.831 1.00 94.50 103 THR A O 1
ATOM 830 N N . LEU A 1 104 ? -2.855 -3.821 -1.596 1.00 95.50 104 LEU A N 1
ATOM 831 C CA . LEU A 1 104 ? -2.043 -3.326 -2.716 1.00 95.50 104 LEU A CA 1
ATOM 832 C C . LEU A 1 104 ? -1.171 -4.442 -3.314 1.00 95.50 104 LEU A C 1
ATOM 834 O O . LEU A 1 104 ? -1.149 -4.627 -4.530 1.00 95.50 104 LEU A O 1
ATOM 838 N N . MET A 1 105 ? -0.505 -5.227 -2.465 1.00 96.06 105 MET A N 1
ATOM 839 C CA . MET A 1 105 ? 0.343 -6.347 -2.883 1.00 96.06 105 MET A CA 1
ATOM 840 C C . MET A 1 105 ? -0.453 -7.456 -3.574 1.00 96.06 105 MET A C 1
ATOM 842 O O . MET A 1 105 ? -0.010 -8.002 -4.585 1.00 96.06 105 MET A O 1
ATOM 846 N N . LYS A 1 106 ? -1.650 -7.780 -3.075 1.00 94.50 106 LYS A N 1
ATOM 847 C CA . LYS A 1 106 ? -2.550 -8.732 -3.746 1.00 94.50 106 LYS A CA 1
ATOM 848 C C . LYS A 1 106 ? -2.963 -8.240 -5.131 1.00 94.50 106 LYS A C 1
ATOM 850 O O . LYS A 1 106 ? -2.966 -9.032 -6.068 1.00 94.50 106 LYS A O 1
ATOM 855 N N . ALA A 1 107 ? -3.275 -6.952 -5.267 1.00 94.12 107 ALA A N 1
ATOM 856 C CA . ALA A 1 107 ? -3.615 -6.364 -6.558 1.00 94.12 107 ALA A CA 1
ATOM 857 C C . ALA A 1 107 ? -2.425 -6.382 -7.531 1.00 94.12 107 ALA A C 1
ATOM 859 O O . ALA A 1 107 ? -2.602 -6.753 -8.686 1.00 94.12 107 ALA A O 1
ATOM 860 N N . TYR A 1 108 ? -1.211 -6.085 -7.057 1.00 95.44 108 TYR A N 1
ATOM 861 C CA . TYR A 1 108 ? 0.010 -6.202 -7.859 1.00 95.44 108 TYR A CA 1
ATOM 862 C C . TYR A 1 108 ? 0.239 -7.630 -8.376 1.00 95.44 108 TYR A C 1
ATOM 864 O O . TYR A 1 108 ? 0.511 -7.826 -9.558 1.00 95.44 108 TYR A O 1
ATOM 872 N N . LYS A 1 109 ? 0.086 -8.638 -7.508 1.00 94.19 109 LYS A N 1
ATOM 873 C CA . LYS A 1 109 ? 0.236 -10.052 -7.887 1.00 94.19 109 LYS A CA 1
ATOM 874 C C . LYS A 1 109 ? -0.798 -10.516 -8.913 1.00 94.19 109 LYS A C 1
ATOM 876 O O . LYS A 1 109 ? -0.488 -11.417 -9.669 1.00 94.19 109 LYS A O 1
ATOM 881 N N . ALA A 1 110 ? -1.998 -9.934 -8.908 1.00 92.81 110 ALA A N 1
ATOM 882 C CA . ALA A 1 110 ? -3.059 -10.249 -9.867 1.00 92.81 110 ALA A CA 1
ATOM 883 C C . ALA A 1 110 ? -2.943 -9.469 -11.189 1.00 92.81 110 ALA A C 1
ATOM 885 O O . ALA A 1 110 ? -3.577 -9.836 -12.171 1.00 92.81 110 ALA A O 1
ATOM 886 N N . TYR A 1 111 ? -2.194 -8.363 -11.195 1.00 88.12 111 TYR A N 1
ATOM 887 C CA . TYR A 1 111 ? -1.858 -7.613 -12.406 1.00 88.12 111 TYR A CA 1
ATOM 888 C C . TYR A 1 111 ? -0.765 -8.306 -13.237 1.00 88.12 111 TYR A C 1
ATOM 890 O O . TYR A 1 111 ? -0.696 -8.095 -14.446 1.00 88.12 111 TYR A O 1
ATOM 898 N N . LYS A 1 112 ? 0.090 -9.100 -12.584 1.00 78.31 112 LYS A N 1
ATOM 899 C CA . LYS A 1 112 ? 1.081 -9.968 -13.227 1.00 78.31 112 LYS A CA 1
ATOM 900 C C . LYS A 1 112 ? 0.464 -11.267 -13.722 1.00 78.31 112 LYS A C 1
ATOM 902 O O . LYS A 1 112 ? 0.963 -11.744 -14.762 1.00 78.31 112 LYS A O 1
#

Radius of gyration: 18.8 Å; chains: 1; bounding box: 60×60×33 Å